Protein AF-A0A126NWN0-F1 (afdb_monomer_lite)

Structure (mmCIF, N/CA/C/O backbone):
data_AF-A0A126NWN0-F1
#
_entry.id   AF-A0A126NWN0-F1
#
loop_
_atom_site.group_PDB
_atom_site.id
_atom_site.type_symbol
_atom_site.label_atom_id
_atom_site.label_alt_id
_atom_site.label_comp_id
_atom_site.label_asym_id
_atom_site.label_entity_id
_atom_site.label_seq_id
_atom_site.pdbx_PDB_ins_code
_atom_site.Cartn_x
_atom_site.Cartn_y
_atom_site.Cartn_z
_atom_site.occupancy
_atom_site.B_iso_or_equiv
_atom_site.auth_seq_id
_atom_site.auth_comp_id
_atom_site.auth_asym_id
_atom_site.auth_atom_id
_atom_site.pdbx_PDB_model_num
ATOM 1 N N . MET A 1 1 ? 19.093 21.031 11.345 1.00 38.59 1 MET A N 1
ATOM 2 C CA . MET A 1 1 ? 19.174 19.628 10.883 1.00 38.59 1 MET A CA 1
ATOM 3 C C . MET A 1 1 ? 18.256 18.822 11.788 1.00 38.59 1 MET A C 1
ATOM 5 O O . MET A 1 1 ? 18.621 18.571 12.926 1.00 38.59 1 MET A O 1
ATOM 9 N N . SER A 1 2 ? 17.018 18.572 11.357 1.00 38.06 2 SER A N 1
ATOM 10 C CA . SER A 1 2 ? 15.990 17.959 12.209 1.00 38.06 2 SER A CA 1
ATOM 11 C C . SER A 1 2 ? 16.194 16.450 12.292 1.00 38.06 2 SER A C 1
ATOM 13 O O . SER A 1 2 ? 16.078 15.740 11.294 1.00 38.06 2 SER A O 1
ATOM 15 N N . SER A 1 3 ? 16.526 15.981 13.490 1.00 43.69 3 SER A N 1
ATOM 16 C CA . SER A 1 3 ? 16.681 14.578 13.860 1.00 43.69 3 SER A CA 1
ATOM 17 C C . SER A 1 3 ? 15.393 13.810 13.554 1.00 43.69 3 SER A C 1
ATOM 19 O O . SER A 1 3 ? 14.356 14.047 14.169 1.00 43.69 3 SER A O 1
ATOM 21 N N . SER A 1 4 ? 15.442 12.906 12.577 1.00 48.53 4 SER A N 1
ATOM 22 C CA . SER A 1 4 ? 14.329 12.009 12.259 1.00 48.53 4 SER A CA 1
ATOM 23 C C . SER A 1 4 ? 14.270 10.918 13.328 1.00 48.53 4 SER A C 1
ATOM 25 O O . SER A 1 4 ? 15.058 9.977 13.294 1.00 48.53 4 SER A O 1
ATOM 27 N N . SER A 1 5 ? 13.381 11.056 14.310 1.00 52.75 5 SER A N 1
ATOM 28 C CA . SER A 1 5 ? 13.097 9.998 15.280 1.00 52.75 5 SER A CA 1
ATOM 29 C C . SER A 1 5 ? 12.501 8.792 14.546 1.00 52.75 5 SER A C 1
ATOM 31 O O . SER A 1 5 ? 11.391 8.845 14.016 1.00 52.75 5 SER A O 1
ATOM 33 N N . HIS A 1 6 ? 13.269 7.704 14.469 1.00 57.72 6 HIS A N 1
ATOM 34 C CA . HIS A 1 6 ? 12.855 6.446 13.853 1.00 57.72 6 HIS A CA 1
ATOM 35 C C . HIS A 1 6 ? 11.871 5.727 14.789 1.00 57.72 6 HIS A C 1
ATOM 37 O O . HIS A 1 6 ? 12.250 4.839 15.545 1.00 57.72 6 HIS A O 1
ATOM 43 N N . GLN A 1 7 ? 10.612 6.167 14.802 1.00 67.31 7 GLN A N 1
ATOM 44 C CA . GLN A 1 7 ? 9.534 5.402 15.430 1.00 67.31 7 GLN A CA 1
ATOM 45 C C . GLN A 1 7 ? 9.344 4.099 14.633 1.00 67.31 7 GLN A C 1
ATOM 47 O O . GLN A 1 7 ? 9.152 4.185 13.415 1.00 67.31 7 GLN A O 1
ATOM 52 N N . PRO A 1 8 ? 9.425 2.912 15.263 1.00 79.31 8 PRO A N 1
ATOM 53 C CA . PRO A 1 8 ? 9.213 1.653 14.562 1.00 79.31 8 PRO A CA 1
ATOM 54 C C . PRO A 1 8 ? 7.774 1.603 14.038 1.00 79.31 8 PRO A C 1
ATOM 56 O O . PRO A 1 8 ? 6.822 1.810 14.786 1.00 79.31 8 PRO A O 1
ATOM 59 N N . PHE A 1 9 ? 7.610 1.355 12.739 1.00 90.19 9 PHE A N 1
ATOM 60 C CA . PHE A 1 9 ? 6.290 1.146 12.150 1.00 90.19 9 PHE A CA 1
ATOM 61 C C . PHE A 1 9 ? 5.781 -0.261 12.492 1.00 90.19 9 PHE A C 1
ATOM 63 O O . PHE A 1 9 ? 6.518 -1.236 12.344 1.00 90.19 9 PHE A O 1
ATOM 70 N N . ALA A 1 10 ? 4.516 -0.363 12.894 1.00 91.12 10 ALA A N 1
ATOM 71 C CA . ALA A 1 10 ? 3.798 -1.620 13.067 1.00 91.12 10 ALA A CA 1
ATOM 72 C C . ALA A 1 10 ? 2.928 -1.929 11.838 1.00 91.12 10 ALA A C 1
ATOM 74 O O . ALA A 1 10 ? 2.512 -1.025 11.105 1.00 91.12 10 ALA A O 1
ATOM 75 N N . THR A 1 11 ? 2.657 -3.217 11.620 1.00 95.69 11 THR A N 1
ATOM 76 C CA . THR A 1 11 ? 1.797 -3.708 10.537 1.00 95.69 11 THR A CA 1
ATOM 77 C C . THR A 1 11 ? 0.350 -3.804 11.005 1.00 95.69 11 THR A C 1
ATOM 79 O O . THR A 1 11 ? 0.055 -4.518 11.960 1.00 95.69 11 THR A O 1
ATOM 82 N N . PHE A 1 12 ? -0.558 -3.124 10.308 1.00 95.19 12 PHE A N 1
ATOM 83 C CA . PHE A 1 12 ? -1.999 -3.162 10.567 1.00 95.19 12 PHE A CA 1
ATOM 84 C C . PHE A 1 12 ? -2.725 -3.819 9.391 1.00 95.19 12 PHE A C 1
ATOM 86 O O . PHE A 1 12 ? -2.453 -3.475 8.242 1.00 95.19 12 PHE A O 1
ATOM 93 N N . LEU A 1 13 ? -3.626 -4.763 9.672 1.00 96.69 13 LEU A N 1
ATOM 94 C CA . LEU A 1 13 ? -4.427 -5.487 8.679 1.00 96.69 13 LEU A CA 1
ATOM 95 C C . LEU A 1 13 ? -5.793 -4.815 8.496 1.00 96.69 13 LEU A C 1
ATOM 97 O O . LEU A 1 13 ? -6.433 -4.437 9.478 1.00 96.69 13 LEU A O 1
ATOM 101 N N . PHE A 1 14 ? -6.235 -4.701 7.247 1.00 95.75 14 PHE A N 1
ATOM 102 C CA . PHE A 1 14 ? -7.549 -4.191 6.869 1.00 95.75 14 PHE A CA 1
ATOM 103 C C . PHE A 1 14 ? -8.221 -5.138 5.884 1.00 95.75 14 PHE A C 1
ATOM 105 O O . PHE A 1 14 ? -7.553 -5.710 5.024 1.00 95.75 14 PHE A O 1
ATOM 112 N N . GLU A 1 15 ? -9.541 -5.244 5.986 1.00 96.75 15 GLU A N 1
ATOM 113 C CA . GLU A 1 15 ? -10.380 -6.062 5.114 1.00 96.75 15 GLU A CA 1
ATOM 114 C C . GLU A 1 15 ? -11.389 -5.185 4.370 1.00 96.75 15 GLU A C 1
ATOM 116 O O . GLU A 1 15 ? -11.854 -4.165 4.889 1.00 96.75 15 GLU A O 1
ATOM 121 N N . TYR A 1 16 ? -11.724 -5.571 3.142 1.00 93.81 16 TYR A N 1
ATOM 122 C CA . TYR A 1 16 ? -12.749 -4.923 2.333 1.00 93.81 16 TYR A CA 1
ATOM 123 C C . TYR A 1 16 ? -13.442 -5.938 1.421 1.00 93.81 16 TYR A C 1
ATOM 125 O O . TYR A 1 16 ? -12.885 -6.983 1.094 1.00 93.81 16 TYR A O 1
ATOM 133 N N . ARG A 1 17 ? -14.671 -5.619 1.003 1.00 95.81 17 ARG A N 1
ATOM 134 C CA . ARG A 1 17 ? -15.438 -6.438 0.058 1.00 95.81 17 ARG A CA 1
ATOM 135 C C . ARG A 1 17 ? -15.415 -5.826 -1.330 1.00 95.81 17 ARG A C 1
ATOM 137 O O . ARG A 1 17 ? -15.646 -4.624 -1.477 1.00 95.81 17 ARG A O 1
ATOM 144 N N . HIS A 1 18 ? -15.180 -6.655 -2.335 1.00 94.56 18 HIS A N 1
ATOM 145 C CA . HIS A 1 18 ? -15.239 -6.263 -3.736 1.00 94.56 18 HIS A CA 1
ATOM 146 C C . HIS A 1 18 ? -15.595 -7.474 -4.598 1.00 94.56 18 HIS A C 1
ATOM 148 O O . HIS A 1 18 ? -15.023 -8.541 -4.411 1.00 94.56 18 HIS A O 1
ATOM 154 N N . ASP A 1 19 ? -16.544 -7.287 -5.520 1.00 95.44 19 ASP A N 1
ATOM 155 C CA . ASP A 1 19 ? -17.036 -8.322 -6.445 1.00 95.44 19 ASP A CA 1
ATOM 156 C C . ASP A 1 19 ? -17.560 -9.604 -5.764 1.00 95.44 19 ASP A C 1
ATOM 158 O O . ASP A 1 19 ? -17.375 -10.716 -6.236 1.00 95.44 19 ASP A O 1
ATOM 162 N N . GLY A 1 20 ? -18.209 -9.453 -4.604 1.00 96.00 20 GLY A N 1
ATOM 163 C CA . GLY A 1 20 ? -18.728 -10.585 -3.825 1.00 96.00 20 GLY A CA 1
ATOM 164 C C . GLY A 1 20 ? -17.685 -11.303 -2.962 1.00 96.00 20 GLY A C 1
ATOM 165 O O . GLY A 1 20 ? -18.078 -12.062 -2.080 1.00 96.00 20 GLY A O 1
ATOM 166 N N . ASP A 1 21 ? -16.401 -10.988 -3.136 1.00 96.44 21 ASP A N 1
ATOM 167 C CA . ASP A 1 21 ? -15.295 -11.573 -2.383 1.00 96.44 21 ASP A CA 1
ATOM 168 C C . ASP A 1 21 ? -14.792 -10.655 -1.256 1.00 96.44 21 ASP A C 1
ATOM 170 O O . ASP A 1 21 ? -14.963 -9.428 -1.272 1.00 96.44 21 ASP A O 1
ATOM 174 N N . GLU A 1 22 ? -14.147 -11.268 -0.261 1.00 97.00 22 GLU A N 1
ATOM 175 C CA . GLU A 1 22 ? -13.448 -10.593 0.834 1.00 97.00 22 GLU A CA 1
ATOM 176 C C . GLU A 1 22 ? -11.942 -10.575 0.584 1.00 97.00 22 GLU A C 1
ATOM 178 O O . GLU A 1 22 ? -11.308 -11.598 0.328 1.00 97.00 22 GLU A O 1
ATOM 183 N N . TRP A 1 23 ? -11.364 -9.385 0.690 1.00 96.19 23 TRP A N 1
ATOM 184 C CA . TRP A 1 23 ? -9.957 -9.125 0.434 1.00 96.19 23 TRP A CA 1
ATOM 185 C C . TRP A 1 23 ? -9.323 -8.483 1.657 1.00 96.19 23 TRP A C 1
ATOM 187 O O . TRP A 1 23 ? -9.960 -7.687 2.348 1.00 96.19 23 TRP A O 1
ATOM 197 N N . ALA A 1 24 ? -8.042 -8.766 1.885 1.00 95.38 24 ALA A N 1
ATOM 198 C CA . ALA A 1 24 ? -7.280 -8.169 2.971 1.00 95.38 24 ALA A CA 1
ATOM 199 C C . ALA A 1 24 ? -5.964 -7.568 2.473 1.00 95.38 24 ALA A C 1
ATOM 201 O O . ALA A 1 24 ? -5.335 -8.081 1.546 1.00 95.38 24 ALA A O 1
ATOM 202 N N . PHE A 1 25 ? -5.531 -6.476 3.098 1.00 94.69 25 PHE A N 1
ATOM 203 C CA . PHE A 1 25 ? -4.234 -5.858 2.837 1.00 94.69 25 PHE A CA 1
ATOM 204 C C . PHE A 1 25 ? -3.654 -5.233 4.106 1.00 94.69 25 PHE A C 1
ATOM 206 O O . PHE A 1 25 ? -4.368 -4.934 5.064 1.00 94.69 25 PHE A O 1
ATOM 213 N N . THR A 1 26 ? -2.338 -5.037 4.120 1.00 96.00 26 THR A N 1
ATOM 214 C CA . THR A 1 26 ? -1.614 -4.510 5.278 1.00 96.00 26 THR A CA 1
ATOM 215 C C . THR A 1 26 ? -1.081 -3.102 5.028 1.00 96.00 26 THR A C 1
ATOM 217 O O . THR A 1 26 ? -0.662 -2.757 3.923 1.00 96.00 26 THR A O 1
ATOM 220 N N . ILE A 1 27 ? -1.075 -2.274 6.074 1.00 94.81 27 ILE A N 1
ATOM 221 C CA . ILE A 1 27 ? -0.494 -0.928 6.073 1.00 94.81 27 ILE A CA 1
ATOM 222 C C . ILE A 1 27 ? 0.532 -0.831 7.202 1.00 94.81 27 ILE A C 1
ATOM 224 O O . ILE A 1 27 ? 0.236 -1.148 8.352 1.00 94.81 27 ILE A O 1
ATOM 228 N N . GLN A 1 28 ? 1.724 -0.327 6.882 1.00 95.94 28 GLN A N 1
ATOM 229 C CA . GLN A 1 28 ? 2.708 0.085 7.884 1.00 95.94 28 GLN A CA 1
ATOM 230 C C . GLN A 1 28 ? 2.334 1.466 8.438 1.00 95.94 28 GLN A C 1
ATOM 232 O O . GLN A 1 28 ? 2.225 2.424 7.666 1.00 95.94 28 GLN A O 1
ATOM 237 N N . ALA A 1 29 ? 2.170 1.587 9.754 1.00 94.81 29 ALA A N 1
ATOM 238 C CA . ALA A 1 29 ? 1.828 2.844 10.424 1.00 94.81 29 ALA A CA 1
ATOM 239 C C . ALA A 1 29 ? 2.472 2.937 11.816 1.00 94.81 29 ALA A C 1
ATOM 241 O O . ALA A 1 29 ? 2.959 1.942 12.349 1.00 94.81 29 ALA A O 1
ATOM 242 N N . LYS A 1 30 ? 2.555 4.146 12.379 1.00 94.06 30 LYS A N 1
ATOM 243 C CA . LYS A 1 30 ? 3.185 4.366 13.697 1.00 94.06 30 LYS A CA 1
ATOM 244 C C . LYS A 1 30 ? 2.332 3.813 14.836 1.00 94.06 30 LYS A C 1
ATOM 246 O O . LYS A 1 30 ? 2.857 3.299 15.815 1.00 94.06 30 LYS A O 1
ATOM 251 N N . ASP A 1 31 ? 1.020 3.922 14.686 1.00 94.50 31 ASP A N 1
ATOM 252 C CA . ASP A 1 31 ? 0.016 3.472 15.636 1.00 94.50 31 ASP A CA 1
ATOM 253 C C . ASP A 1 31 ? -1.317 3.223 14.906 1.00 94.50 31 ASP A C 1
ATOM 255 O O . ASP A 1 31 ? -1.441 3.414 13.691 1.00 94.50 31 ASP A O 1
ATOM 259 N N . ALA A 1 32 ? -2.331 2.783 15.652 1.00 93.81 32 ALA A N 1
ATOM 260 C 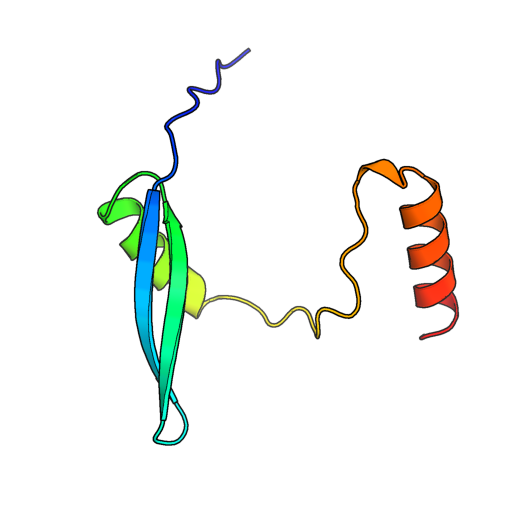CA . ALA A 1 32 ? -3.651 2.500 15.099 1.00 93.81 32 ALA A CA 1
ATOM 261 C C . ALA A 1 32 ? -4.378 3.755 14.573 1.00 93.81 32 ALA A C 1
ATOM 263 O O . ALA A 1 32 ? -5.245 3.629 13.705 1.00 93.81 32 ALA A O 1
ATOM 264 N N . ALA A 1 33 ? -4.066 4.952 15.084 1.00 95.50 33 ALA A N 1
ATOM 265 C CA . ALA A 1 33 ? -4.664 6.195 14.605 1.00 95.50 33 ALA A CA 1
ATOM 266 C C . ALA A 1 33 ? -4.080 6.581 13.234 1.00 95.50 33 ALA A C 1
ATOM 268 O O . ALA A 1 33 ? -4.854 6.773 12.295 1.00 95.50 33 ALA A O 1
ATOM 269 N N . ASP A 1 34 ? -2.750 6.557 13.081 1.00 94.81 34 ASP A N 1
ATOM 270 C CA . ASP A 1 34 ? -2.043 6.743 11.801 1.00 94.81 34 ASP A CA 1
ATOM 271 C C . ASP A 1 34 ? -2.513 5.708 10.764 1.00 94.81 34 ASP A C 1
ATOM 273 O O . ASP A 1 34 ? -2.809 6.049 9.619 1.00 94.81 34 ASP A O 1
ATOM 277 N N . ALA A 1 35 ? -2.696 4.443 11.163 1.00 95.06 35 ALA A N 1
ATOM 278 C CA . ALA A 1 35 ? -3.206 3.403 10.265 1.00 95.06 35 ALA A CA 1
ATOM 279 C C . ALA A 1 35 ? -4.601 3.742 9.704 1.00 95.06 35 ALA A C 1
ATOM 281 O O . ALA A 1 35 ? -4.847 3.600 8.504 1.00 95.06 35 ALA A O 1
ATOM 282 N N . ARG A 1 36 ? -5.511 4.237 10.556 1.00 94.31 36 ARG A N 1
ATOM 283 C CA . ARG A 1 36 ? -6.864 4.660 10.152 1.00 94.31 36 ARG A CA 1
ATOM 284 C C . ARG A 1 36 ? -6.841 5.908 9.274 1.00 94.31 36 ARG A C 1
ATOM 286 O O . ARG A 1 36 ? -7.647 6.011 8.352 1.00 94.31 36 ARG A O 1
ATOM 293 N N . GLU A 1 37 ? -5.945 6.856 9.538 1.00 95.81 37 GLU A N 1
ATOM 294 C CA . GLU A 1 37 ? -5.770 8.038 8.688 1.00 95.81 37 GLU A CA 1
ATOM 295 C C . GLU A 1 37 ? -5.242 7.664 7.299 1.00 95.81 37 GLU A C 1
ATOM 297 O O . GLU A 1 37 ? -5.769 8.141 6.293 1.00 95.81 37 GLU A O 1
ATOM 302 N N . ARG A 1 38 ? -4.284 6.734 7.216 1.00 94.56 38 ARG A N 1
ATOM 303 C CA . ARG A 1 38 ? -3.792 6.192 5.939 1.00 94.56 38 ARG A CA 1
ATOM 304 C C . ARG A 1 38 ? -4.860 5.422 5.171 1.00 94.56 38 ARG A C 1
ATOM 306 O O . ARG A 1 38 ? -4.929 5.562 3.953 1.00 94.56 38 ARG A O 1
ATOM 313 N N . LEU A 1 39 ? -5.717 4.661 5.860 1.00 94.44 39 LEU A N 1
ATOM 314 C CA . LEU A 1 39 ? -6.870 4.008 5.232 1.00 94.44 39 LEU A CA 1
ATOM 315 C C . LEU A 1 39 ? -7.806 5.031 4.573 1.00 94.44 39 LEU A C 1
ATOM 317 O O . LEU A 1 39 ? -8.250 4.818 3.449 1.00 94.44 39 LEU A O 1
ATOM 321 N N . LYS A 1 40 ? -8.070 6.168 5.231 1.00 93.50 40 LYS A N 1
ATOM 322 C CA . LYS A 1 40 ? -8.840 7.264 4.617 1.00 93.50 40 LYS A CA 1
ATOM 323 C C . LYS A 1 40 ? -8.099 7.850 3.417 1.00 93.50 40 LYS A C 1
ATOM 325 O O . LYS A 1 40 ? -8.707 8.088 2.387 1.00 93.50 40 LYS A O 1
ATOM 330 N N . ALA A 1 41 ? -6.783 8.035 3.514 1.00 92.38 41 ALA A N 1
ATOM 331 C CA . ALA A 1 41 ? -5.990 8.554 2.402 1.00 92.38 41 ALA A CA 1
ATOM 332 C C . ALA A 1 41 ? -6.025 7.648 1.154 1.00 92.38 41 ALA A C 1
ATOM 334 O O . ALA A 1 41 ? -5.99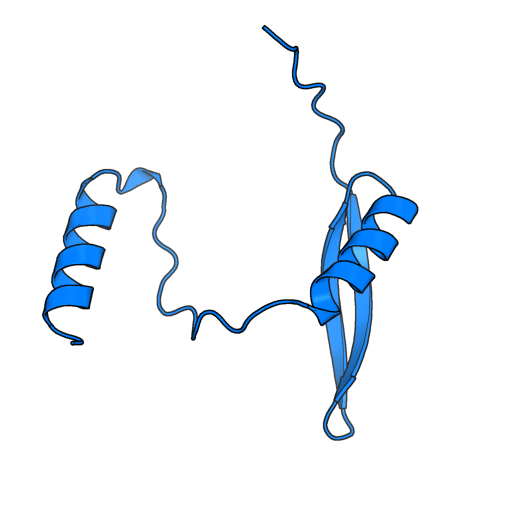2 8.148 0.027 1.00 92.38 41 ALA A O 1
ATOM 335 N N . LEU A 1 42 ? -6.137 6.328 1.343 1.00 89.88 42 LEU A N 1
ATOM 336 C CA . LEU A 1 42 ? -6.228 5.342 0.261 1.00 89.88 42 LEU A CA 1
ATOM 337 C C . LEU A 1 42 ? -7.459 5.524 -0.632 1.00 89.88 42 LEU A C 1
ATOM 339 O O . LEU A 1 42 ? -7.376 5.197 -1.813 1.00 89.88 42 LEU A O 1
ATOM 343 N N . THR A 1 43 ? -8.562 6.103 -0.143 1.00 88.06 43 THR A N 1
ATOM 344 C CA . THR A 1 43 ? -9.733 6.372 -1.000 1.00 88.06 43 THR A CA 1
ATOM 345 C C . THR A 1 43 ? -9.442 7.399 -2.094 1.00 88.06 43 THR A C 1
ATOM 347 O O . THR A 1 43 ? -10.152 7.450 -3.092 1.00 88.06 43 THR A O 1
ATOM 350 N N . TRP A 1 44 ? -8.395 8.213 -1.927 1.00 89.31 44 TRP A N 1
ATOM 351 C CA . TRP A 1 44 ? -7.924 9.176 -2.928 1.00 89.31 44 TRP A CA 1
ATOM 352 C C . TRP A 1 44 ? -6.675 8.692 -3.676 1.00 89.31 44 TRP A C 1
ATOM 354 O O . TRP A 1 44 ? -6.041 9.468 -4.398 1.00 89.31 44 TRP A O 1
ATOM 364 N N . ALA A 1 45 ? -6.287 7.424 -3.504 1.00 90.00 45 ALA A N 1
ATOM 365 C CA . ALA A 1 45 ? -5.167 6.853 -4.232 1.00 90.00 45 ALA A CA 1
ATOM 366 C C . ALA A 1 45 ? -5.448 6.867 -5.741 1.00 90.00 45 ALA A C 1
ATOM 368 O O . ALA A 1 45 ? -6.555 6.598 -6.205 1.00 90.00 45 ALA A O 1
ATOM 369 N N . ARG A 1 46 ? -4.416 7.179 -6.526 1.00 91.06 46 ARG A N 1
ATOM 370 C CA . ARG A 1 46 ? -4.490 7.171 -7.990 1.00 91.06 46 ARG A CA 1
ATOM 371 C C . ARG A 1 46 ? -3.863 5.894 -8.516 1.00 91.06 46 ARG A C 1
ATOM 373 O O . ARG A 1 46 ? -2.735 5.582 -8.138 1.00 91.06 46 ARG A O 1
ATOM 380 N N . TYR A 1 47 ? -4.544 5.222 -9.438 1.00 89.19 47 TYR A N 1
ATOM 381 C CA . TYR A 1 47 ? -3.962 4.111 -10.185 1.00 89.19 47 TYR A CA 1
ATOM 382 C C . TYR A 1 47 ? -2.710 4.582 -10.945 1.00 89.19 47 TYR A C 1
ATOM 384 O O . TYR A 1 47 ? -2.781 5.521 -11.735 1.00 89.19 47 TYR A O 1
ATOM 392 N N . GLN A 1 48 ? -1.559 3.957 -10.675 1.00 91.12 48 GLN A N 1
ATOM 393 C CA . GLN A 1 48 ? -0.264 4.288 -11.300 1.00 91.12 48 GLN A CA 1
ATOM 394 C C . GLN A 1 48 ? 0.136 3.303 -12.413 1.00 91.12 48 GLN A C 1
ATOM 396 O O . GLN A 1 48 ? 1.217 3.429 -12.984 1.00 91.12 48 GLN A O 1
ATOM 401 N N . GLY A 1 49 ? -0.716 2.324 -12.724 1.00 89.12 49 GLY A N 1
ATOM 402 C CA . GLY A 1 49 ? -0.393 1.228 -13.634 1.00 89.12 49 GLY A CA 1
ATOM 403 C C . GLY A 1 49 ? -0.074 -0.079 -12.908 1.00 89.12 49 GLY A C 1
ATOM 404 O O . GLY A 1 49 ? -0.161 -0.182 -11.684 1.00 89.12 49 GLY A O 1
ATOM 405 N N . GLN A 1 50 ? 0.298 -1.086 -13.693 1.00 90.69 50 GLN A N 1
ATOM 406 C CA . GLN A 1 50 ? 0.682 -2.404 -13.202 1.00 90.69 50 GLN A CA 1
ATOM 407 C C . GLN A 1 50 ? 2.163 -2.422 -12.806 1.00 90.69 50 GLN A C 1
ATOM 409 O O . GLN A 1 50 ? 3.025 -1.946 -13.549 1.00 90.69 50 GLN A O 1
ATOM 414 N N . LEU A 1 51 ? 2.475 -3.019 -11.655 1.00 90.25 51 LEU A N 1
ATOM 415 C CA . LEU A 1 51 ? 3.855 -3.308 -11.279 1.00 90.25 51 LEU A CA 1
ATOM 416 C C . LEU A 1 51 ? 4.408 -4.413 -12.193 1.00 90.25 51 LEU A C 1
ATOM 418 O O . LEU A 1 51 ? 3.972 -5.556 -12.114 1.00 90.25 51 LEU A O 1
ATOM 422 N N . VAL A 1 52 ? 5.362 -4.070 -13.064 1.00 88.88 52 VAL A N 1
ATOM 423 C CA . VAL A 1 52 ? 5.941 -5.017 -14.042 1.00 88.88 52 VAL A CA 1
ATOM 424 C C . VAL A 1 52 ? 7.217 -5.683 -13.526 1.00 88.88 52 VAL A C 1
ATOM 426 O O . VAL A 1 52 ? 7.499 -6.826 -13.869 1.00 88.88 52 VAL A O 1
ATOM 429 N N . ALA A 1 53 ? 8.001 -4.982 -12.707 1.00 87.81 53 ALA A N 1
ATOM 430 C CA . ALA A 1 53 ? 9.238 -5.513 -12.149 1.00 87.81 53 ALA A CA 1
ATOM 431 C C . ALA A 1 53 ? 9.598 -4.814 -10.835 1.00 87.81 53 ALA A C 1
ATOM 433 O O . ALA A 1 53 ? 9.377 -3.612 -10.680 1.00 87.81 53 ALA A O 1
ATOM 434 N N . VAL A 1 54 ? 10.217 -5.564 -9.922 1.00 88.81 54 VAL A N 1
ATOM 435 C CA . VAL A 1 54 ? 10.889 -5.035 -8.731 1.00 88.81 54 VAL A CA 1
ATOM 436 C C . VAL A 1 54 ? 12.387 -5.188 -8.953 1.00 88.81 54 VAL A C 1
ATOM 438 O O . VAL A 1 54 ? 12.895 -6.304 -9.020 1.00 88.81 54 VAL A O 1
ATOM 441 N N . VAL A 1 55 ? 13.098 -4.070 -9.100 1.00 86.06 55 VAL A N 1
ATOM 442 C CA . VAL A 1 55 ? 14.548 -4.081 -9.325 1.00 86.06 55 VAL A CA 1
ATOM 443 C C . VAL A 1 55 ? 15.260 -3.752 -8.011 1.00 86.06 55 VAL A C 1
ATOM 445 O O . VAL A 1 55 ? 14.994 -2.691 -7.441 1.00 86.06 55 VAL A O 1
ATOM 448 N N . PRO A 1 56 ? 16.164 -4.617 -7.511 1.00 85.25 56 PRO A N 1
ATOM 449 C CA . PRO A 1 56 ? 16.925 -4.336 -6.299 1.00 85.25 56 PRO A CA 1
ATOM 450 C C . PRO A 1 56 ? 17.750 -3.055 -6.435 1.00 85.25 56 PRO A C 1
ATOM 452 O O . PRO A 1 56 ? 18.399 -2.829 -7.456 1.00 85.25 56 PRO A O 1
ATOM 455 N N . ALA A 1 57 ? 17.807 -2.252 -5.371 1.00 80.50 57 ALA A N 1
ATOM 456 C CA . ALA A 1 57 ? 18.587 -1.011 -5.363 1.00 80.50 57 ALA A CA 1
ATOM 457 C C . ALA A 1 57 ? 20.085 -1.239 -5.651 1.00 80.50 57 ALA A C 1
ATOM 459 O O . ALA A 1 57 ? 20.743 -0.364 -6.211 1.00 80.50 57 ALA A O 1
ATOM 460 N N . ALA A 1 58 ? 20.605 -2.434 -5.339 1.00 88.94 58 ALA A N 1
ATOM 461 C CA . ALA A 1 58 ? 21.979 -2.846 -5.634 1.00 88.94 58 ALA A CA 1
ATOM 462 C C . ALA A 1 58 ? 22.328 -2.804 -7.134 1.00 88.94 58 ALA A C 1
ATO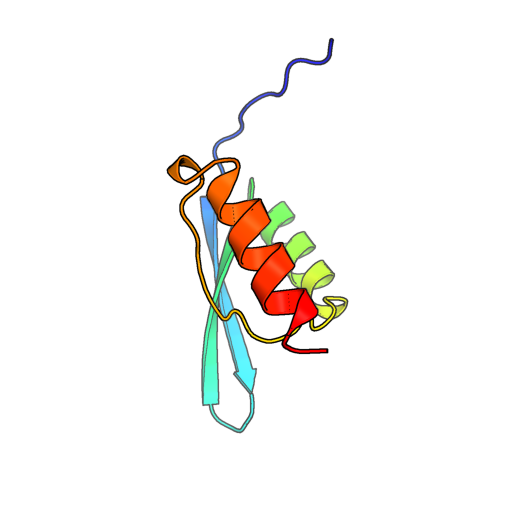M 464 O O . ALA A 1 58 ? 23.490 -2.624 -7.482 1.00 88.94 58 ALA A O 1
ATOM 465 N N . ALA A 1 59 ? 21.337 -2.908 -8.027 1.00 82.81 59 ALA A N 1
ATOM 466 C CA . ALA A 1 59 ? 21.552 -2.770 -9.467 1.00 82.81 59 ALA A CA 1
ATOM 467 C C . ALA A 1 59 ? 21.945 -1.334 -9.884 1.00 82.81 59 ALA A C 1
ATOM 469 O O . ALA A 1 59 ? 22.441 -1.120 -10.992 1.00 82.81 59 ALA A O 1
ATOM 470 N N . GLY A 1 60 ? 21.751 -0.342 -9.007 1.00 85.50 60 GLY A N 1
ATOM 471 C CA . GLY A 1 60 ? 22.328 0.991 -9.149 1.00 85.50 60 GLY A CA 1
ATOM 472 C C . GLY A 1 60 ? 21.952 1.702 -10.462 1.00 85.50 60 GLY A C 1
ATOM 473 O O . GLY A 1 60 ? 20.795 1.654 -10.890 1.00 85.50 60 GLY A O 1
ATOM 474 N N . PRO A 1 61 ? 22.899 2.393 -11.124 1.00 90.00 61 PRO A N 1
ATOM 475 C CA . PRO A 1 61 ? 22.646 3.110 -12.378 1.00 90.00 61 PRO A CA 1
ATOM 476 C C . PRO A 1 61 ? 22.140 2.228 -13.529 1.00 90.00 61 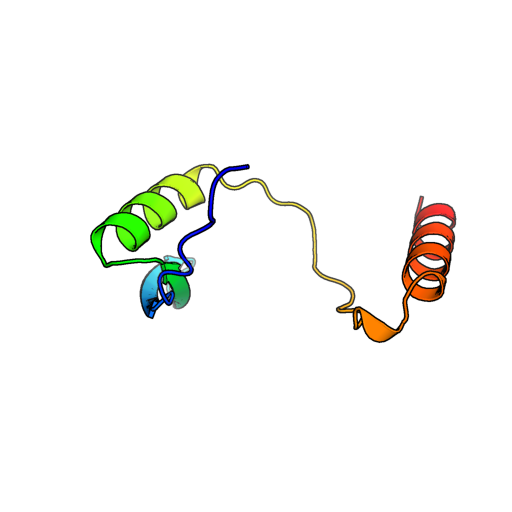PRO A C 1
ATOM 478 O O . PRO A 1 61 ? 21.409 2.721 -14.390 1.00 90.00 61 PRO A O 1
ATOM 481 N N . LEU A 1 62 ? 22.468 0.930 -13.534 1.00 89.44 62 LEU A N 1
ATOM 482 C CA . LEU A 1 62 ? 22.025 0.001 -14.579 1.00 89.44 62 LEU A CA 1
ATOM 483 C C . LEU A 1 62 ? 20.508 -0.200 -14.551 1.00 89.44 62 LEU A C 1
ATOM 485 O O . LEU A 1 62 ? 19.884 -0.262 -15.607 1.00 89.44 62 LEU A O 1
ATOM 489 N N . ALA A 1 63 ? 19.897 -0.207 -13.360 1.00 87.69 63 ALA A N 1
ATOM 490 C CA . ALA A 1 63 ? 18.442 -0.260 -13.222 1.00 87.69 63 ALA A CA 1
ATOM 491 C C . ALA A 1 63 ? 17.769 0.939 -13.904 1.00 87.69 63 ALA A C 1
ATOM 493 O O . ALA A 1 63 ? 16.786 0.778 -14.626 1.00 87.69 63 ALA A O 1
ATOM 494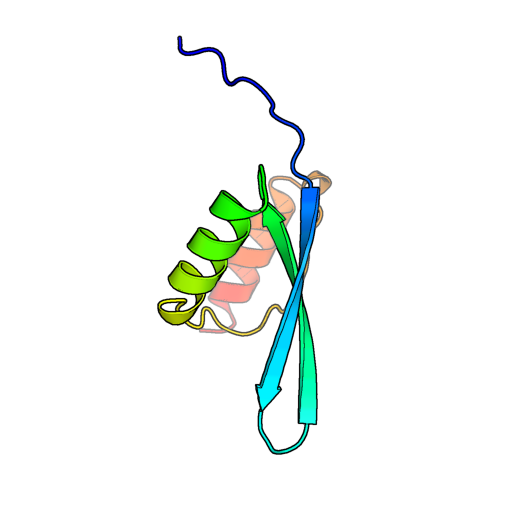 N N . LYS A 1 64 ? 18.328 2.145 -13.727 1.00 85.88 64 LYS A N 1
ATOM 495 C CA . LYS A 1 64 ? 17.814 3.362 -14.370 1.00 85.88 64 LYS A CA 1
ATOM 496 C C . LYS A 1 64 ? 17.952 3.293 -15.889 1.00 85.88 64 LYS A C 1
ATOM 498 O O . LYS A 1 64 ? 16.996 3.620 -16.586 1.00 85.88 64 LYS A O 1
ATOM 503 N N . ALA A 1 65 ? 19.102 2.843 -16.393 1.00 89.38 65 ALA A N 1
ATOM 504 C CA . ALA A 1 65 ? 19.333 2.688 -17.828 1.00 89.38 65 ALA A CA 1
ATOM 505 C C . ALA A 1 65 ? 18.370 1.665 -18.456 1.00 89.38 65 ALA A C 1
ATOM 507 O O . ALA A 1 65 ? 17.760 1.949 -19.483 1.00 89.38 65 ALA A O 1
ATOM 508 N N . ALA A 1 66 ? 18.165 0.516 -17.805 1.00 87.69 66 ALA A N 1
ATOM 509 C CA . ALA A 1 66 ? 17.241 -0.517 -18.268 1.00 87.69 66 ALA A CA 1
ATOM 510 C C . ALA A 1 66 ? 15.783 -0.027 -18.293 1.00 87.69 66 ALA A C 1
ATOM 512 O O . ALA A 1 66 ? 15.074 -0.252 -19.273 1.00 87.69 66 ALA A O 1
ATOM 513 N N . VAL A 1 67 ? 15.341 0.688 -17.251 1.00 88.31 67 VAL A N 1
ATOM 514 C CA . VAL A 1 67 ? 13.998 1.293 -17.211 1.00 88.31 67 VAL A CA 1
ATOM 515 C C . VAL A 1 67 ? 13.844 2.358 -18.296 1.00 88.31 67 VAL A C 1
ATOM 517 O O . VAL A 1 67 ? 12.813 2.394 -18.964 1.00 88.31 67 VAL A O 1
ATOM 520 N N . TRP A 1 68 ? 14.858 3.204 -18.503 1.00 89.06 68 TRP A N 1
ATOM 521 C CA . TRP A 1 68 ? 14.830 4.228 -19.547 1.00 89.06 68 TRP A CA 1
ATOM 522 C C . TRP A 1 68 ? 14.727 3.607 -20.944 1.00 89.06 68 TRP A C 1
ATOM 524 O O . TRP A 1 68 ? 13.845 3.993 -21.706 1.00 89.06 68 TRP A O 1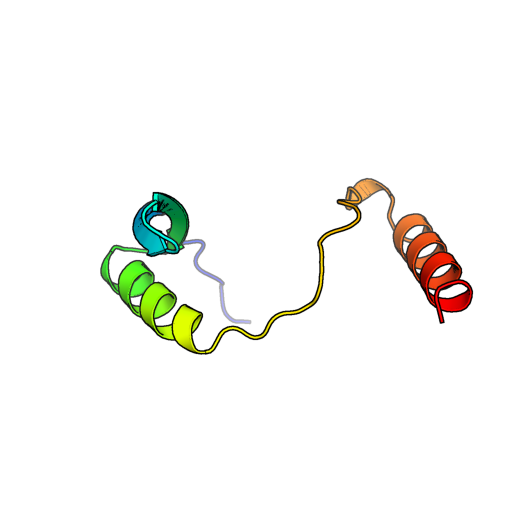
ATOM 534 N N . LEU A 1 69 ? 15.550 2.593 -21.241 1.00 90.88 69 LEU A N 1
ATOM 535 C CA . LEU A 1 69 ? 15.484 1.840 -22.495 1.00 90.88 69 LEU A CA 1
ATOM 536 C C . LEU A 1 69 ? 14.101 1.214 -22.685 1.00 90.88 69 LEU A C 1
ATOM 538 O O . LEU A 1 69 ? 13.453 1.482 -23.691 1.00 90.88 69 LEU A O 1
ATOM 542 N N . ARG A 1 70 ? 13.599 0.456 -21.700 1.00 87.75 70 ARG A N 1
ATOM 543 C CA . ARG A 1 70 ? 12.251 -0.135 -21.754 1.00 87.75 70 ARG A CA 1
ATOM 544 C C . ARG A 1 70 ? 11.200 0.923 -22.085 1.00 87.75 70 ARG A C 1
ATOM 546 O O . ARG A 1 70 ? 10.399 0.726 -22.988 1.00 87.75 70 ARG A O 1
ATOM 553 N N . ASN A 1 71 ? 11.201 2.044 -21.370 1.00 88.69 71 ASN A N 1
ATOM 554 C CA . ASN A 1 71 ? 10.193 3.084 -21.555 1.00 88.69 71 ASN A CA 1
ATOM 555 C C . ASN A 1 71 ? 10.334 3.821 -22.900 1.00 88.69 71 ASN A C 1
ATOM 557 O O . ASN A 1 71 ? 9.346 4.368 -23.378 1.00 88.69 71 ASN A O 1
ATOM 561 N N . ALA A 1 72 ? 11.520 3.827 -23.519 1.00 89.75 72 ALA A N 1
ATOM 562 C CA . ALA A 1 72 ? 11.722 4.354 -24.868 1.00 89.75 72 ALA A CA 1
ATOM 563 C C . ALA A 1 72 ? 11.148 3.432 -25.962 1.00 89.75 72 ALA A C 1
ATOM 565 O O . ALA A 1 72 ? 10.721 3.933 -26.997 1.00 89.75 72 ALA A O 1
ATOM 566 N N . PHE A 1 73 ? 11.104 2.114 -25.728 1.00 86.88 73 PHE A N 1
ATOM 567 C CA . PHE A 1 73 ? 10.574 1.122 -26.679 1.00 86.88 73 PHE A CA 1
ATOM 568 C C . PHE A 1 73 ? 9.100 0.750 -26.459 1.00 86.88 73 PHE A C 1
ATOM 570 O O . PHE A 1 73 ? 8.480 0.189 -27.354 1.00 86.88 73 PHE A O 1
ATOM 577 N N . VAL A 1 74 ? 8.539 1.030 -25.279 1.00 79.75 74 VAL A N 1
ATOM 578 C CA . VAL A 1 74 ? 7.131 0.740 -24.924 1.00 79.75 74 VAL A CA 1
ATOM 579 C C . VAL A 1 74 ? 6.225 1.968 -25.152 1.00 79.75 74 VAL A C 1
ATOM 581 O O . VAL A 1 74 ? 5.083 1.993 -24.702 1.00 79.75 74 VAL A O 1
ATOM 584 N N . LYS A 1 75 ? 6.740 3.004 -25.824 1.00 53.88 75 LYS A N 1
ATOM 585 C CA . LYS A 1 75 ? 5.995 4.226 -26.136 1.00 53.88 75 LYS A CA 1
ATOM 586 C C . LYS A 1 75 ? 5.177 4.091 -27.413 1.00 53.88 75 LYS A C 1
ATOM 588 O O . LYS A 1 75 ? 5.717 3.523 -28.386 1.00 53.88 75 LYS A O 1
#

Sequence (75 aa):
MSSSSHQPFATFLFEYRHDGDEWAFTIQAKDAADARERLKALTWARYQGQLVAVVPAAAGPLAKAAVWLRNAFVK

Secondary structure (DSSP, 8-state):
------PPPEEEEEEEEETTEEEEEEEEESSHHHHHHHHHHHTTPPP---------GGGHHHHHHHHHHHHHH--

pLDDT: mean 86.87, std 13.69, range [38.06, 97.0]

Foldseek 3Di:
DDDDDCQAWDKDKDWDDDPNDIDMDIDTANDPVRVVVVVVVCVVDDDPDDDPDDDDCVCPVVVVVVVVVVVVVVD

Radius of gyration: 17.86 Å; chains: 1; bounding box: 41×31×42 Å